Protein AF-A0A1Q8B2F0-F1 (afdb_monomer)

Sequence (139 aa):
MTDKCQYVRSDLSHCRANRMRESHFCFFHDPAMAAKRTLSRKAGGKHRRIPTPADSAPLRLSTVSEVIVQLENTINRVRDGHINAKDANAIGCLSGILLKALEQGRVEERLTALEQILHRQTQAESDLEFLDGGLNDES

pLDDT: mean 86.66, std 13.8, range [46.25, 97.81]

Solvent-accessible surface area (backbone atoms only — not comparable to full-atom values): 8291 Å² total; per-residue (Å²): 131,83,65,43,16,73,50,67,46,97,86,70,45,68,43,87,48,53,31,38,99,92,48,63,24,20,74,90,69,28,71,90,33,48,67,60,50,52,50,53,51,52,52,54,47,57,74,65,49,74,76,75,76,66,100,61,78,82,86,82,73,92,46,71,68,53,47,51,54,52,47,52,54,49,51,52,33,42,77,74,65,76,44,56,72,66,61,50,46,53,50,52,54,51,52,55,54,49,50,51,51,56,54,49,51,57,49,53,54,52,49,52,54,50,51,53,52,50,52,51,50,54,49,54,52,53,55,50,54,56,59,64,61,67,75,77,78,83,130

Foldseek 3Di:
DQQAAQDQDPVRDGHRDGPDPPDSHRCVPDPVNPVVVVVVVVVVVVVPDPPPPDVDPDDDDQDPVSLVVVLVVLVVCVVVVVDDPVVSVVSVVVSVVVVVVNVVVVVVVVVVVVVVVVVVVVVVVVVVVVVVVVVPPDD

Mean predicted aligned error: 12.82 Å

Nearest PDB structures (foldseek):
  8r3l-assembly1_B  TM=4.286E-01  e=3.797E-01  Influenza A virus (A/Zhejiang/DTID-ZJU01/2013(H7N9))
  8rmq-assembly1_B  TM=4.440E-01  e=5.029E-01  Influenza A virus (A/Zhejiang/DTID-ZJU01/2013(H7N9))
  8r1j-assembly1_B  TM=3.847E-01  e=1.253E+00  Influenza A virus

Radius of gyration: 35.18 Å; Cα contacts (8 Å, |Δi|>4): 74; chains: 1; bounding box: 65×46×112 Å

Structure (mmCIF, N/CA/C/O backbone):
data_AF-A0A1Q8B2F0-F1
#
_entry.id   AF-A0A1Q8B2F0-F1
#
loop_
_atom_site.group_PDB
_atom_site.id
_atom_site.type_symbol
_atom_site.label_atom_id
_atom_site.label_alt_id
_atom_site.label_comp_id
_atom_site.label_asym_id
_atom_site.label_entity_id
_atom_site.label_seq_id
_atom_site.pdbx_PDB_ins_code
_atom_site.Cartn_x
_atom_site.Cartn_y
_atom_site.Cartn_z
_atom_site.occupancy
_atom_site.B_iso_or_equiv
_atom_site.auth_seq_id
_atom_site.auth_comp_id
_atom_site.auth_asym_id
_atom_site.auth_atom_id
_atom_site.pdbx_PDB_model_num
ATOM 1 N N . MET A 1 1 ? 17.125 -21.884 -46.217 1.00 53.66 1 MET A N 1
ATOM 2 C CA . MET A 1 1 ? 18.260 -22.088 -45.287 1.00 53.66 1 MET A CA 1
ATOM 3 C C . MET A 1 1 ? 17.763 -21.892 -43.869 1.00 53.66 1 MET A C 1
ATOM 5 O O . MET A 1 1 ? 17.035 -20.943 -43.612 1.00 53.66 1 MET A O 1
ATOM 9 N N . THR A 1 2 ? 18.082 -22.826 -42.984 1.00 64.56 2 THR A N 1
ATOM 10 C CA . THR A 1 2 ? 17.583 -22.875 -41.607 1.00 64.56 2 THR A CA 1
ATOM 11 C C . THR A 1 2 ? 18.192 -21.726 -40.805 1.00 64.56 2 THR A C 1
ATOM 13 O O . THR A 1 2 ? 19.365 -21.776 -40.452 1.00 64.56 2 THR A O 1
ATOM 16 N N . ASP A 1 3 ? 17.414 -20.674 -40.538 1.00 88.81 3 ASP A N 1
ATOM 17 C CA . ASP A 1 3 ? 17.876 -19.445 -39.868 1.00 88.81 3 ASP A CA 1
ATOM 18 C C . ASP A 1 3 ? 18.002 -19.628 -38.340 1.00 88.81 3 ASP A C 1
ATOM 20 O O . ASP A 1 3 ? 17.552 -18.813 -37.534 1.00 88.81 3 ASP A O 1
ATOM 24 N N . LYS A 1 4 ? 18.553 -20.775 -37.927 1.00 94.06 4 LYS A N 1
ATOM 25 C CA . LYS A 1 4 ? 18.641 -21.230 -36.538 1.00 94.06 4 LYS A CA 1
ATOM 26 C C . LYS A 1 4 ? 20.054 -21.090 -35.996 1.00 94.06 4 LYS A C 1
ATOM 28 O O . LYS A 1 4 ? 21.037 -21.132 -36.728 1.00 94.06 4 LYS A O 1
ATOM 33 N N . CYS A 1 5 ? 20.125 -20.919 -34.684 1.00 96.00 5 CYS A N 1
ATOM 34 C CA . CYS A 1 5 ? 21.365 -20.876 -33.929 1.00 96.00 5 CYS A CA 1
ATOM 35 C C . CYS A 1 5 ? 22.111 -22.214 -34.033 1.00 96.00 5 CYS A C 1
ATOM 37 O O . CYS A 1 5 ? 21.541 -23.262 -33.741 1.00 96.00 5 CYS A O 1
ATOM 39 N N . GLN A 1 6 ? 23.395 -22.167 -34.385 1.00 94.69 6 GLN A N 1
ATOM 40 C CA . GLN A 1 6 ? 24.234 -23.360 -34.566 1.00 94.69 6 GLN A CA 1
ATOM 41 C C . GLN A 1 6 ? 24.806 -23.931 -33.254 1.00 94.69 6 GLN A C 1
ATOM 43 O O . GLN A 1 6 ? 25.582 -24.878 -33.273 1.00 94.69 6 GLN A O 1
ATOM 48 N N . TYR A 1 7 ? 24.445 -23.367 -32.097 1.00 95.00 7 TYR A N 1
ATOM 49 C CA . TYR A 1 7 ? 24.952 -23.832 -30.806 1.00 95.00 7 TYR A CA 1
ATOM 50 C C . TYR A 1 7 ? 24.372 -25.198 -30.413 1.00 95.00 7 TYR A C 1
ATOM 52 O O . TYR A 1 7 ? 23.146 -25.368 -30.379 1.00 95.00 7 TYR A O 1
ATOM 60 N N . VAL A 1 8 ? 25.262 -26.119 -30.035 1.00 95.06 8 VAL A N 1
ATOM 61 C CA . VAL A 1 8 ? 24.937 -27.436 -29.477 1.00 95.06 8 VAL A CA 1
ATOM 62 C C . VAL A 1 8 ? 24.989 -27.358 -27.953 1.00 95.06 8 VAL A C 1
ATOM 64 O O . VAL A 1 8 ? 25.971 -26.903 -27.369 1.00 95.06 8 VAL A O 1
ATOM 67 N N . ARG A 1 9 ? 23.894 -27.759 -27.310 1.00 92.12 9 ARG A N 1
ATOM 68 C CA . ARG A 1 9 ? 23.741 -27.778 -25.853 1.00 92.12 9 ARG A CA 1
ATOM 69 C C . ARG A 1 9 ? 24.475 -28.969 -25.233 1.00 92.12 9 ARG A C 1
ATOM 71 O O . ARG A 1 9 ? 24.884 -29.897 -25.922 1.00 92.12 9 ARG A O 1
ATOM 78 N N . SER A 1 10 ? 24.587 -28.965 -23.907 1.00 92.62 10 SER A N 1
ATOM 79 C CA . SER A 1 10 ? 25.198 -30.056 -23.134 1.00 92.62 10 SER A CA 1
ATOM 80 C C . SER A 1 10 ? 24.480 -31.401 -23.285 1.00 92.62 10 SER A C 1
ATOM 82 O O . SER A 1 10 ? 25.100 -32.441 -23.113 1.00 92.62 10 SER A O 1
ATOM 84 N N . ASP A 1 11 ? 23.188 -31.387 -23.619 1.00 94.19 11 ASP A N 1
ATOM 85 C CA . ASP A 1 11 ? 22.371 -32.570 -23.915 1.00 94.19 11 ASP A CA 1
ATOM 86 C C . ASP A 1 11 ? 22.457 -33.004 -25.395 1.00 94.19 11 ASP A C 1
ATOM 88 O O . ASP A 1 11 ? 21.623 -33.775 -25.864 1.00 94.19 11 ASP A O 1
ATOM 92 N N . LEU A 1 12 ? 23.433 -32.474 -26.144 1.00 92.25 12 LEU A N 1
ATOM 93 C CA . LEU A 1 12 ? 23.648 -32.681 -27.583 1.00 92.25 12 LEU A CA 1
ATOM 94 C C . LEU A 1 12 ? 22.522 -32.149 -28.488 1.00 92.25 12 LEU A C 1
ATOM 96 O O . LEU A 1 12 ? 22.579 -32.297 -29.711 1.00 92.25 12 LEU A O 1
ATOM 100 N N . SER A 1 13 ? 21.514 -31.473 -27.931 1.00 93.31 13 SER A N 1
ATOM 101 C CA . SER A 1 13 ? 20.446 -30.869 -28.722 1.00 93.31 13 SER A CA 1
ATOM 102 C C . SER A 1 13 ? 20.868 -29.525 -29.327 1.00 93.31 13 SER A C 1
ATOM 104 O O . SER A 1 13 ? 21.625 -28.746 -28.743 1.00 93.31 13 SER A O 1
ATOM 106 N N . HIS A 1 14 ? 20.342 -29.211 -30.513 1.00 93.62 14 HIS A N 1
ATOM 107 C CA . HIS A 1 14 ? 20.572 -27.914 -31.151 1.00 93.62 14 HIS A CA 1
ATOM 108 C C . HIS A 1 14 ? 19.663 -26.830 -30.563 1.00 93.62 14 HIS A C 1
ATOM 110 O O . HIS A 1 14 ? 18.479 -27.045 -30.277 1.00 93.62 14 HIS A O 1
ATOM 116 N N . CYS A 1 15 ? 20.200 -25.618 -30.432 1.00 94.25 15 CYS A N 1
ATOM 117 C CA . CYS A 1 15 ? 19.411 -24.461 -30.038 1.00 94.25 15 CYS A CA 1
ATOM 118 C C . CYS A 1 15 ? 18.311 -24.156 -31.074 1.00 94.25 15 CYS A C 1
ATOM 120 O O . CYS A 1 15 ? 18.579 -23.883 -32.238 1.00 94.25 15 CYS A O 1
ATOM 122 N N . ARG A 1 16 ? 17.047 -24.125 -30.632 1.00 93.94 16 ARG A N 1
ATOM 123 C CA . ARG A 1 16 ? 15.883 -23.878 -31.510 1.00 93.94 16 ARG A CA 1
ATOM 124 C C . ARG A 1 16 ? 15.624 -22.396 -31.829 1.00 93.94 16 ARG A C 1
ATOM 126 O O . ARG A 1 16 ? 14.719 -22.083 -32.610 1.00 93.94 16 ARG A O 1
ATOM 133 N N . ALA A 1 17 ? 16.381 -21.485 -31.214 1.00 94.44 17 ALA A N 1
ATOM 134 C CA . ALA A 1 17 ? 16.247 -20.045 -31.422 1.00 94.44 17 ALA A CA 1
ATOM 135 C C . ALA A 1 17 ? 16.759 -19.630 -32.808 1.00 94.44 17 ALA A C 1
ATOM 137 O O . ALA A 1 17 ? 17.639 -20.282 -33.371 1.00 94.44 17 ALA A O 1
ATOM 138 N N . ASN A 1 18 ? 16.234 -18.525 -33.338 1.00 95.94 18 ASN A N 1
ATOM 139 C CA . ASN A 1 18 ? 16.747 -17.961 -34.584 1.00 95.94 18 ASN A CA 1
ATOM 140 C C . ASN A 1 18 ? 18.131 -17.341 -34.361 1.00 95.94 18 ASN A C 1
ATOM 142 O O . ASN A 1 18 ? 18.416 -16.808 -33.280 1.00 95.94 18 ASN A O 1
ATOM 146 N N . ARG A 1 19 ? 18.992 -17.428 -35.375 1.00 94.88 19 ARG A N 1
ATOM 147 C CA . ARG A 1 19 ? 20.282 -16.730 -35.367 1.00 94.88 19 ARG A CA 1
ATOM 148 C C . ARG A 1 19 ? 20.077 -15.226 -35.567 1.00 94.88 19 ARG A C 1
ATOM 150 O O . ARG A 1 19 ? 19.028 -14.786 -36.033 1.00 94.88 19 ARG A O 1
ATOM 157 N N . MET A 1 20 ? 21.064 -14.425 -35.182 1.00 92.88 20 MET A N 1
ATOM 158 C CA . MET A 1 20 ? 21.064 -12.992 -35.488 1.00 92.88 20 MET A CA 1
ATOM 159 C C . MET A 1 20 ? 21.463 -12.765 -36.953 1.00 92.88 20 MET A C 1
ATOM 161 O O . MET A 1 20 ? 22.170 -13.587 -37.528 1.00 92.88 20 MET A O 1
ATOM 165 N N . ARG A 1 21 ? 21.038 -11.643 -37.554 1.00 89.62 21 ARG A N 1
ATOM 166 C CA . ARG A 1 21 ? 21.248 -11.347 -38.990 1.00 89.62 21 ARG A CA 1
ATOM 167 C C . ARG A 1 21 ? 22.711 -11.477 -39.441 1.00 89.62 21 ARG A C 1
ATOM 169 O O . ARG A 1 21 ? 22.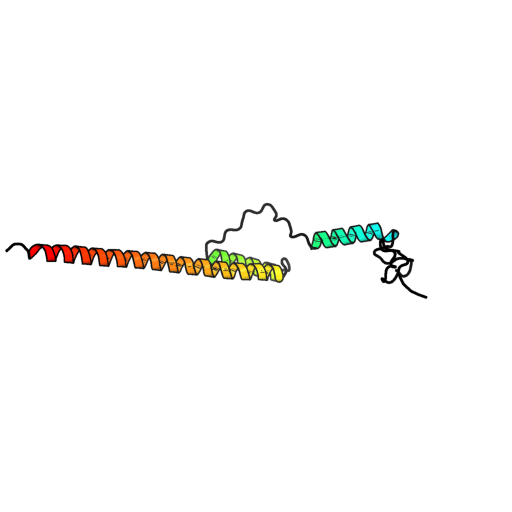960 -11.933 -40.549 1.00 89.62 21 ARG A O 1
ATOM 176 N N . GLU A 1 22 ? 23.652 -11.138 -38.564 1.00 88.75 22 GLU A N 1
ATOM 177 C CA . GLU A 1 22 ? 25.098 -11.112 -38.837 1.00 88.75 22 GLU A CA 1
ATOM 178 C C . GLU A 1 22 ? 25.872 -12.162 -38.019 1.00 88.75 22 GLU A C 1
ATOM 180 O O . GLU A 1 22 ? 27.071 -12.036 -37.801 1.00 88.75 22 GLU A O 1
ATOM 185 N N . SER A 1 23 ? 25.190 -13.202 -37.527 1.00 92.44 23 SER A N 1
ATOM 186 C CA . SER A 1 23 ? 25.798 -14.241 -36.692 1.00 92.44 23 SER A CA 1
ATOM 187 C C . SER A 1 23 ? 25.288 -15.631 -37.053 1.00 92.44 23 SER A C 1
ATOM 189 O O . SER A 1 23 ? 24.207 -15.814 -37.616 1.00 92.44 23 SER A O 1
ATOM 191 N N . HIS A 1 24 ? 26.061 -16.649 -36.690 1.00 94.19 24 HIS A N 1
ATOM 192 C CA . HIS A 1 24 ? 25.619 -18.045 -36.708 1.00 94.19 24 HIS A CA 1
ATOM 193 C C . HIS A 1 24 ? 24.859 -18.432 -35.432 1.00 94.19 24 HIS A C 1
ATOM 195 O O . HIS A 1 24 ? 24.255 -19.504 -35.357 1.00 94.19 24 HIS A O 1
ATOM 201 N N . PHE A 1 25 ? 24.847 -17.550 -34.430 1.00 95.38 25 PHE A N 1
ATOM 202 C CA . PHE A 1 25 ? 24.265 -17.800 -33.121 1.00 95.38 25 PHE A CA 1
ATOM 203 C C . PHE A 1 25 ? 23.101 -16.852 -32.820 1.00 95.38 25 PHE A C 1
ATOM 205 O O . PHE A 1 25 ? 22.943 -15.786 -33.415 1.00 95.38 25 PHE A O 1
ATOM 212 N N . CYS A 1 26 ? 22.244 -17.256 -31.882 1.00 95.62 26 CYS A N 1
ATOM 213 C CA . CYS A 1 26 ? 21.261 -16.358 -31.284 1.00 95.62 26 CYS A CA 1
ATOM 214 C C . CYS A 1 26 ? 21.941 -15.441 -30.261 1.00 95.62 26 CYS A C 1
ATOM 216 O O . CYS A 1 26 ? 23.028 -15.745 -29.770 1.00 95.62 26 CYS A O 1
ATOM 218 N N . PHE A 1 27 ? 21.243 -14.387 -29.837 1.00 95.06 27 PHE A N 1
ATOM 219 C CA . PHE A 1 27 ? 21.733 -13.441 -28.827 1.00 95.06 27 PHE A CA 1
ATOM 220 C C . PHE A 1 27 ? 22.337 -14.110 -27.577 1.00 95.06 27 PHE A C 1
ATOM 222 O O . PHE A 1 27 ? 23.317 -13.616 -27.024 1.00 95.06 27 PHE A O 1
ATOM 229 N N . PHE A 1 28 ? 21.777 -15.247 -27.143 1.00 94.25 28 PHE A N 1
ATOM 230 C CA . PHE A 1 28 ? 22.220 -15.989 -25.958 1.00 94.25 28 PHE A CA 1
ATOM 231 C C . PHE A 1 28 ? 23.515 -16.779 -26.128 1.00 94.25 28 PHE A C 1
ATOM 233 O O . PHE A 1 28 ? 24.250 -16.911 -25.150 1.00 94.25 28 PHE A O 1
ATOM 240 N N . HIS A 1 29 ? 23.788 -17.283 -27.328 1.00 95.31 29 HIS A N 1
ATOM 241 C CA . HIS A 1 29 ? 24.944 -18.139 -27.599 1.00 95.31 29 HIS A CA 1
ATOM 242 C C . HIS A 1 29 ? 26.033 -17.441 -28.409 1.00 95.31 29 HIS A C 1
ATOM 244 O O . HIS A 1 29 ? 27.128 -17.977 -28.512 1.00 95.31 29 HIS A O 1
ATOM 250 N N . ASP A 1 30 ? 25.768 -16.245 -28.933 1.00 95.19 30 ASP A N 1
ATOM 251 C CA . ASP A 1 30 ? 26.784 -15.449 -29.606 1.00 95.19 30 ASP A CA 1
ATOM 252 C C . ASP A 1 30 ? 27.860 -14.971 -28.602 1.00 95.19 30 ASP A C 1
ATOM 254 O O . ASP A 1 30 ? 27.525 -14.289 -27.610 1.00 95.19 30 ASP A O 1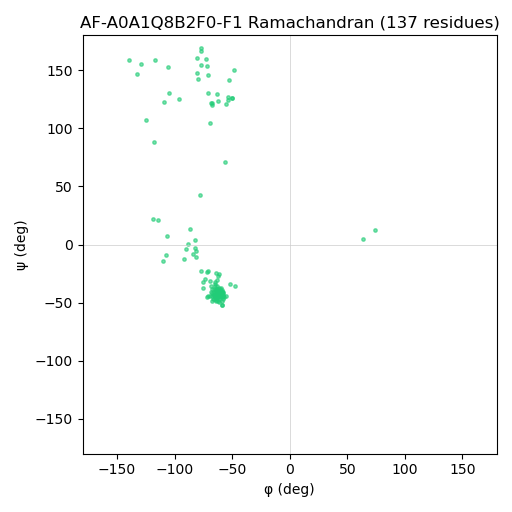
ATOM 258 N N . PRO A 1 31 ? 29.146 -15.317 -28.822 1.00 92.75 31 PRO A N 1
ATOM 259 C CA . PRO A 1 31 ? 30.255 -14.823 -28.012 1.00 92.75 31 PRO A CA 1
ATOM 260 C C . PRO A 1 31 ? 30.396 -13.296 -28.060 1.00 92.75 31 PRO A C 1
ATOM 262 O O . PRO A 1 31 ? 30.618 -12.679 -27.017 1.00 92.75 31 PRO A O 1
ATOM 265 N N . ALA A 1 32 ? 30.175 -12.665 -29.219 1.00 94.38 32 ALA A N 1
ATOM 266 C CA . ALA A 1 32 ? 30.268 -11.212 -29.383 1.00 94.38 32 ALA A CA 1
ATOM 267 C C . ALA A 1 32 ? 29.207 -10.467 -28.550 1.00 94.38 32 ALA A C 1
ATOM 269 O O . ALA A 1 32 ? 29.402 -9.324 -28.138 1.00 94.38 32 ALA A O 1
ATOM 270 N N . MET A 1 33 ? 28.096 -11.135 -28.220 1.00 94.31 33 MET A N 1
ATOM 271 C CA . MET A 1 33 ? 27.036 -10.581 -27.373 1.00 94.31 33 MET A CA 1
ATOM 272 C C . MET A 1 33 ? 27.255 -10.820 -25.873 1.00 94.31 33 MET A C 1
ATOM 274 O O . MET A 1 33 ? 26.425 -10.392 -25.070 1.00 94.31 33 MET A O 1
ATOM 278 N N . ALA A 1 34 ? 28.338 -11.481 -25.447 1.00 92.94 34 ALA A N 1
ATOM 279 C CA . ALA A 1 34 ? 28.571 -11.808 -24.036 1.00 92.94 34 ALA A CA 1
ATOM 280 C C . ALA A 1 34 ? 28.593 -10.568 -23.121 1.00 92.94 34 ALA A C 1
ATOM 282 O O . ALA A 1 34 ? 27.946 -10.558 -22.066 1.00 92.94 34 ALA A O 1
ATOM 283 N N . ALA A 1 35 ? 29.265 -9.494 -23.547 1.00 94.12 35 ALA A N 1
ATOM 284 C CA . ALA A 1 35 ? 29.306 -8.236 -22.803 1.00 94.12 35 ALA A CA 1
ATOM 285 C C . ALA A 1 35 ? 27.907 -7.603 -22.700 1.00 94.12 35 ALA A C 1
ATOM 287 O O . ALA A 1 35 ? 27.433 -7.294 -21.603 1.00 94.12 35 ALA A O 1
ATOM 288 N N . LYS A 1 36 ? 27.189 -7.506 -23.828 1.00 93.94 36 LYS A N 1
ATOM 289 C CA . LYS A 1 36 ? 25.828 -6.952 -23.888 1.00 93.94 36 LYS A CA 1
ATOM 290 C C . LYS A 1 36 ? 24.847 -7.748 -23.029 1.00 93.94 36 LYS A C 1
ATOM 292 O O . LYS A 1 36 ? 24.094 -7.159 -22.262 1.00 93.94 36 LYS A O 1
ATOM 297 N N . ARG A 1 37 ? 24.904 -9.083 -23.068 1.00 94.25 37 ARG A N 1
ATOM 298 C CA . ARG A 1 37 ? 24.114 -9.963 -22.192 1.00 94.25 37 ARG A CA 1
ATOM 299 C C . ARG A 1 37 ? 24.382 -9.713 -20.721 1.00 94.25 37 ARG A C 1
ATOM 301 O O . ARG A 1 37 ? 23.441 -9.665 -19.932 1.00 94.25 37 ARG A O 1
ATOM 308 N N . THR A 1 38 ? 25.649 -9.560 -20.350 1.00 92.19 38 THR A N 1
ATOM 309 C CA . THR A 1 38 ? 26.037 -9.273 -18.967 1.00 92.19 38 THR A CA 1
ATOM 310 C C . THR A 1 38 ? 25.438 -7.948 -18.503 1.00 92.19 38 THR A C 1
ATOM 312 O O . THR A 1 38 ? 24.858 -7.886 -17.419 1.00 92.19 38 THR A O 1
ATOM 315 N N . LEU A 1 39 ? 25.488 -6.911 -19.343 1.00 92.12 39 LEU A N 1
ATOM 316 C CA . LEU A 1 39 ? 24.856 -5.622 -19.059 1.00 92.12 39 LEU A CA 1
ATOM 317 C C . LEU A 1 39 ? 23.329 -5.735 -18.961 1.00 92.12 39 LEU A C 1
ATOM 319 O O . LEU A 1 39 ? 22.756 -5.256 -17.986 1.00 92.12 39 LEU A O 1
ATOM 323 N N . SER A 1 40 ? 22.670 -6.427 -19.895 1.00 89.56 40 SER A N 1
ATOM 324 C CA . SER A 1 40 ? 21.217 -6.642 -19.863 1.00 89.56 40 SER A CA 1
ATOM 325 C C . SER A 1 40 ? 20.766 -7.411 -18.617 1.00 89.56 40 SER A C 1
ATOM 327 O O . SER A 1 40 ? 19.775 -7.037 -17.997 1.00 89.56 40 SER A O 1
ATOM 329 N N . ARG A 1 41 ? 21.508 -8.446 -18.194 1.00 89.12 41 ARG A N 1
ATOM 330 C CA . ARG A 1 41 ? 21.237 -9.178 -16.943 1.00 89.12 41 ARG A CA 1
ATOM 331 C C . ARG A 1 41 ? 21.407 -8.282 -15.721 1.00 89.12 41 ARG A C 1
ATOM 333 O O . ARG A 1 41 ? 20.545 -8.293 -14.849 1.00 89.12 41 ARG A O 1
ATOM 340 N N . LYS A 1 42 ? 22.478 -7.480 -15.666 1.00 87.69 42 LYS A N 1
ATOM 341 C CA . LYS A 1 42 ? 22.692 -6.501 -14.587 1.00 87.69 42 LYS A CA 1
ATOM 342 C C . LYS A 1 42 ? 21.564 -5.467 -14.541 1.00 87.69 42 LYS A C 1
ATOM 344 O O . LYS A 1 42 ? 21.080 -5.168 -13.457 1.00 87.69 42 LYS A O 1
ATOM 349 N N . ALA A 1 43 ? 21.120 -4.957 -15.688 1.00 84.94 43 ALA A N 1
ATOM 350 C CA . ALA A 1 43 ? 20.009 -4.012 -15.778 1.00 84.94 43 ALA A CA 1
ATOM 351 C C . ALA A 1 43 ? 18.686 -4.637 -15.306 1.00 84.94 43 ALA A C 1
ATOM 353 O O . ALA A 1 43 ? 18.014 -4.070 -14.448 1.00 84.94 43 ALA A O 1
ATOM 354 N N . GLY A 1 44 ? 18.361 -5.846 -15.777 1.00 80.94 44 GLY A N 1
ATOM 355 C CA . GLY A 1 44 ? 17.187 -6.589 -15.312 1.00 80.94 44 GLY A CA 1
ATOM 356 C C . GLY A 1 44 ? 17.245 -6.911 -13.815 1.00 80.94 44 GLY A C 1
ATOM 357 O O . GLY A 1 44 ? 16.239 -6.808 -13.121 1.00 80.94 44 GLY A O 1
ATOM 358 N N . GLY A 1 45 ? 18.434 -7.231 -13.296 1.00 81.56 45 GLY A N 1
ATOM 359 C CA . GLY A 1 45 ? 18.681 -7.414 -11.867 1.00 81.56 45 GLY A CA 1
ATOM 360 C C . GLY A 1 45 ? 18.457 -6.133 -11.065 1.00 81.56 45 GLY A C 1
ATOM 361 O O . GLY A 1 45 ? 17.756 -6.172 -10.063 1.00 81.56 45 GLY A O 1
ATOM 362 N N . LYS A 1 46 ? 18.973 -4.985 -11.526 1.00 74.81 46 LYS A N 1
ATOM 363 C CA . LYS A 1 46 ? 18.727 -3.672 -10.901 1.00 74.81 46 LYS A CA 1
ATOM 364 C C . LYS A 1 46 ? 17.238 -3.331 -10.855 1.00 74.81 46 LYS A C 1
ATOM 366 O O . LYS A 1 46 ? 16.770 -2.879 -9.823 1.00 74.81 46 LYS A O 1
ATOM 371 N N . HIS A 1 47 ? 16.501 -3.607 -11.929 1.00 69.62 47 HIS A N 1
ATOM 372 C CA . HIS A 1 47 ? 15.058 -3.357 -11.996 1.00 69.62 47 HIS A CA 1
ATOM 373 C C . HIS A 1 47 ? 14.234 -4.321 -11.119 1.00 69.62 47 HIS A C 1
ATOM 375 O O . HIS A 1 47 ? 13.102 -4.021 -10.751 1.00 69.62 47 HIS A O 1
ATOM 381 N N . ARG A 1 48 ? 14.779 -5.502 -10.799 1.00 65.31 48 ARG A N 1
ATOM 382 C CA . ARG A 1 48 ? 14.167 -6.483 -9.887 1.00 65.31 48 ARG A CA 1
ATOM 383 C C . ARG A 1 48 ? 14.604 -6.330 -8.434 1.00 65.31 48 ARG A C 1
ATOM 385 O O . ARG A 1 48 ? 14.011 -6.977 -7.574 1.00 65.31 48 ARG A O 1
ATOM 392 N N . ARG A 1 49 ? 15.641 -5.538 -8.142 1.00 65.44 49 ARG A N 1
ATOM 393 C CA . ARG A 1 49 ? 16.004 -5.254 -6.754 1.00 65.44 49 ARG A CA 1
ATOM 394 C C . ARG A 1 49 ? 14.888 -4.414 -6.158 1.00 65.44 49 ARG A C 1
ATOM 396 O O . ARG A 1 49 ? 14.635 -3.306 -6.620 1.00 65.44 49 ARG A O 1
ATOM 403 N N . ILE A 1 50 ? 14.268 -4.945 -5.110 1.00 63.97 50 ILE A N 1
ATOM 404 C CA . ILE A 1 50 ? 13.612 -4.110 -4.112 1.00 63.97 50 ILE A CA 1
ATOM 405 C C . ILE A 1 50 ? 14.710 -3.149 -3.639 1.00 63.97 50 ILE A C 1
ATOM 407 O O . ILE A 1 50 ? 15.779 -3.640 -3.248 1.00 63.97 50 ILE A O 1
ATOM 411 N N . PRO A 1 51 ? 14.535 -1.822 -3.772 1.00 63.34 51 PRO A N 1
ATOM 412 C CA . PRO A 1 51 ? 15.494 -0.878 -3.229 1.00 63.34 51 PRO A CA 1
ATOM 413 C C . PRO A 1 51 ? 15.745 -1.272 -1.780 1.00 63.34 51 PRO A C 1
ATOM 415 O O . PRO A 1 51 ? 14.791 -1.452 -1.022 1.00 63.34 51 PRO A O 1
ATOM 418 N N . THR A 1 52 ? 17.010 -1.472 -1.404 1.00 58.91 52 THR A N 1
ATOM 419 C CA . THR A 1 52 ? 17.344 -1.535 0.016 1.00 58.91 52 THR A CA 1
ATOM 420 C C . THR A 1 52 ? 16.768 -0.254 0.603 1.00 58.91 52 THR A C 1
ATOM 422 O O . THR A 1 52 ? 17.069 0.809 0.043 1.00 58.91 52 THR A O 1
ATOM 425 N N . PRO A 1 53 ? 15.902 -0.320 1.629 1.00 59.59 53 PRO A N 1
ATOM 426 C CA . PRO A 1 53 ? 15.473 0.894 2.289 1.00 59.59 53 PRO A CA 1
ATOM 427 C C . PRO A 1 53 ? 16.751 1.659 2.620 1.00 59.59 53 PRO A C 1
ATOM 429 O O . PRO A 1 53 ? 17.675 1.079 3.194 1.00 59.59 53 PRO A O 1
ATOM 432 N N . ALA A 1 54 ? 16.849 2.921 2.189 1.00 59.50 54 ALA A N 1
ATOM 433 C CA . ALA A 1 54 ? 17.813 3.824 2.806 1.00 59.50 54 ALA A CA 1
ATOM 434 C C . ALA A 1 54 ? 17.634 3.694 4.324 1.00 59.50 54 ALA A C 1
ATOM 436 O O . ALA A 1 54 ? 16.512 3.381 4.728 1.00 59.50 54 ALA A O 1
ATOM 437 N N . ASP A 1 55 ? 18.682 3.894 5.127 1.00 56.41 55 ASP A N 1
ATOM 438 C CA . ASP A 1 55 ? 18.656 3.852 6.601 1.00 56.41 55 ASP A CA 1
ATOM 439 C C . ASP A 1 55 ? 17.624 4.842 7.172 1.00 56.41 55 ASP A C 1
ATOM 441 O O . ASP A 1 55 ? 17.927 5.9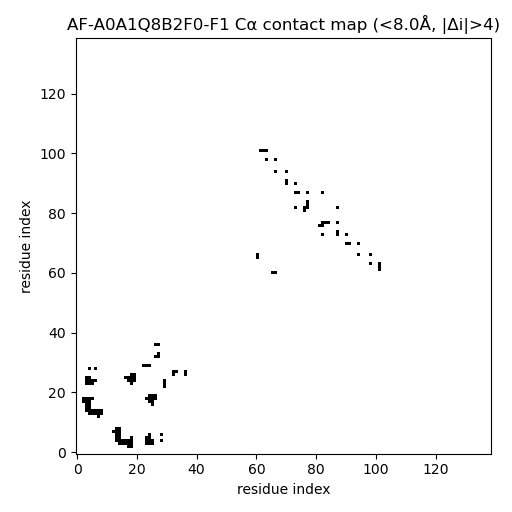07 7.699 1.00 56.41 55 ASP A O 1
ATOM 445 N N . SER A 1 56 ? 16.358 4.514 6.988 1.00 61.22 56 SER A N 1
ATOM 446 C CA . SER A 1 56 ? 15.199 5.328 7.257 1.00 61.22 56 SER A CA 1
ATOM 447 C C . SER A 1 56 ? 14.561 4.686 8.459 1.00 61.22 56 SER A C 1
ATOM 449 O O . SER A 1 56 ? 14.278 3.485 8.479 1.00 61.22 56 SER A O 1
ATOM 451 N N . ALA A 1 57 ? 14.416 5.497 9.501 1.00 69.56 57 ALA A N 1
ATOM 452 C CA . ALA A 1 57 ? 13.753 5.064 10.708 1.00 69.56 57 ALA A CA 1
ATOM 453 C C . ALA A 1 57 ? 12.373 4.486 10.341 1.00 69.56 57 ALA A C 1
ATOM 455 O O . ALA A 1 57 ? 11.705 5.025 9.449 1.00 69.56 57 ALA A O 1
ATOM 456 N N . PRO A 1 58 ? 11.937 3.400 11.002 1.00 76.69 58 PRO A N 1
ATOM 457 C CA . PRO A 1 58 ? 10.619 2.838 10.766 1.00 76.69 58 PRO A CA 1
ATOM 458 C C . PRO A 1 58 ? 9.546 3.915 10.922 1.00 76.69 58 PRO A C 1
ATOM 460 O O . PRO A 1 58 ? 9.484 4.593 11.950 1.00 76.69 58 PRO A O 1
ATOM 463 N N . LEU A 1 59 ? 8.693 4.058 9.910 1.00 82.44 59 LEU A N 1
ATOM 464 C CA . LEU A 1 59 ? 7.531 4.930 9.998 1.00 82.44 59 LEU A CA 1
ATOM 465 C C . LEU A 1 59 ? 6.543 4.327 11.002 1.00 82.44 59 LEU A C 1
ATOM 467 O O . LEU A 1 59 ? 6.089 3.197 10.819 1.00 82.44 59 LEU A O 1
ATOM 471 N N . ARG A 1 60 ? 6.206 5.079 12.052 1.00 86.94 60 ARG A N 1
ATOM 472 C CA . ARG A 1 60 ? 5.123 4.728 12.976 1.00 86.94 60 ARG A CA 1
ATOM 473 C C . ARG A 1 60 ? 3.915 5.608 12.690 1.00 86.94 60 ARG A C 1
ATOM 475 O O . ARG A 1 60 ? 4.056 6.821 12.596 1.00 86.94 60 ARG A O 1
ATOM 482 N N . LEU A 1 61 ? 2.757 4.974 12.551 1.00 93.00 61 LEU A N 1
ATOM 483 C CA . LEU A 1 61 ? 1.461 5.618 12.372 1.00 93.00 61 LEU A CA 1
ATOM 484 C C . LEU A 1 61 ? 0.554 5.085 13.482 1.00 93.00 61 LEU A C 1
ATOM 486 O O . LEU A 1 61 ? 0.175 3.914 13.458 1.00 93.00 61 LEU A O 1
ATOM 490 N N . SER A 1 62 ? 0.272 5.920 14.473 1.00 92.00 62 SER A N 1
ATOM 491 C CA . SER A 1 62 ? -0.474 5.558 15.684 1.00 92.00 62 SER A CA 1
ATOM 492 C C . SER A 1 62 ? -1.855 6.209 15.726 1.00 92.00 62 SER A C 1
ATOM 494 O O . SER A 1 62 ? -2.696 5.832 16.536 1.00 92.00 62 SER A O 1
ATOM 496 N N . THR A 1 63 ? -2.102 7.200 14.870 1.00 93.06 63 THR A N 1
ATOM 497 C CA . THR A 1 63 ? -3.358 7.948 14.824 1.00 93.06 63 THR A CA 1
ATOM 498 C C . THR A 1 63 ? -3.929 8.002 13.413 1.00 93.06 63 THR A C 1
ATOM 500 O O . THR A 1 63 ? -3.208 7.944 12.418 1.00 93.06 63 THR A O 1
ATOM 503 N N . VAL A 1 64 ? -5.248 8.180 13.321 1.00 93.94 64 VAL A N 1
ATOM 504 C CA . VAL A 1 64 ? -5.948 8.361 12.039 1.00 93.94 64 VAL A CA 1
ATOM 505 C C . VAL A 1 64 ? -5.395 9.567 11.273 1.00 93.94 64 VAL A C 1
ATOM 507 O O . VAL A 1 64 ? -5.182 9.481 10.066 1.00 93.94 64 VAL A O 1
ATOM 510 N N . SER A 1 65 ? -5.097 10.669 11.966 1.00 94.44 65 SER A N 1
ATOM 511 C CA . SER A 1 65 ? -4.550 11.885 11.353 1.00 94.44 65 SER A CA 1
ATOM 512 C C . SER A 1 65 ? -3.194 11.644 10.687 1.00 94.44 65 SER A C 1
ATOM 514 O O . SER A 1 65 ? -2.961 12.119 9.579 1.00 94.44 65 SER A O 1
ATOM 516 N N . GLU A 1 66 ? -2.312 10.866 11.318 1.00 95.06 66 GLU A N 1
ATOM 517 C CA . GLU A 1 66 ? -1.021 10.497 10.722 1.00 95.06 66 GLU A CA 1
ATOM 518 C C . GLU A 1 66 ? -1.205 9.648 9.458 1.00 95.06 66 GLU A C 1
ATOM 520 O O . GLU A 1 66 ? -0.491 9.844 8.474 1.00 95.06 66 GLU A O 1
ATOM 525 N N . VAL A 1 67 ? -2.190 8.742 9.447 1.00 95.81 67 VAL A N 1
ATOM 526 C CA . VAL A 1 67 ? -2.516 7.942 8.256 1.00 95.81 67 VAL A CA 1
ATOM 527 C C . VAL A 1 67 ? -3.043 8.824 7.122 1.00 95.81 67 VAL A C 1
ATOM 529 O O . VAL A 1 67 ? -2.645 8.631 5.974 1.00 95.81 67 VAL A O 1
ATOM 532 N N . ILE A 1 68 ? -3.884 9.818 7.423 1.00 95.75 68 ILE A N 1
ATOM 533 C CA . ILE A 1 68 ? -4.380 10.785 6.428 1.00 95.75 68 ILE A CA 1
ATOM 534 C C . ILE A 1 68 ? -3.209 11.533 5.785 1.00 95.75 68 ILE A C 1
ATOM 536 O O . ILE A 1 68 ? -3.072 11.513 4.563 1.00 95.75 68 ILE A O 1
ATOM 540 N N . VAL A 1 69 ? -2.315 12.108 6.596 1.00 96.25 69 VAL A N 1
ATOM 541 C CA . VAL A 1 69 ? -1.129 12.832 6.102 1.00 96.25 69 VAL A CA 1
ATOM 542 C C . VAL A 1 69 ? -0.240 11.921 5.247 1.00 96.25 69 VAL A C 1
ATOM 544 O O . VAL A 1 69 ? 0.296 12.331 4.214 1.00 96.25 69 VAL A O 1
ATOM 547 N N . GLN A 1 70 ? -0.080 10.655 5.639 1.00 95.25 70 GLN A N 1
ATOM 548 C CA . GLN A 1 70 ? 0.681 9.680 4.861 1.00 95.25 70 GLN A CA 1
ATOM 549 C C . GLN A 1 70 ? 0.029 9.398 3.494 1.00 95.25 70 GLN A C 1
ATOM 551 O O . GLN A 1 70 ? 0.731 9.333 2.475 1.00 95.25 70 GLN A O 1
ATOM 556 N N . LEU A 1 71 ? -1.298 9.261 3.449 1.00 96.69 71 LEU A N 1
ATOM 557 C CA . LEU A 1 71 ? -2.039 9.023 2.213 1.00 96.69 71 LEU A CA 1
ATOM 558 C C . LEU A 1 71 ? -2.016 10.241 1.289 1.00 96.69 71 LEU A C 1
ATOM 560 O O . LEU A 1 71 ? -1.786 10.071 0.095 1.00 96.69 71 LEU A O 1
ATOM 564 N N . GLU A 1 72 ? -2.157 11.458 1.813 1.00 97.56 72 GLU A N 1
ATOM 565 C CA . GLU A 1 72 ? -2.025 12.699 1.035 1.00 97.56 72 GLU A CA 1
ATOM 566 C C . GLU A 1 72 ? -0.651 12.800 0.363 1.00 97.56 72 GLU A C 1
ATOM 568 O O . GLU A 1 72 ? -0.551 13.029 -0.847 1.00 97.56 72 GLU A O 1
ATOM 573 N N . ASN A 1 73 ? 0.416 12.535 1.122 1.00 95.56 73 ASN A N 1
ATOM 574 C CA . ASN A 1 73 ? 1.776 12.480 0.587 1.00 95.56 73 ASN A CA 1
ATOM 575 C C . ASN A 1 73 ? 1.915 11.418 -0.512 1.00 95.56 73 ASN A C 1
ATOM 577 O O . ASN A 1 73 ? 2.550 11.654 -1.541 1.00 95.56 73 ASN A O 1
ATOM 581 N N . THR A 1 74 ? 1.309 10.248 -0.315 1.00 96.00 74 THR A N 1
ATOM 582 C CA . THR A 1 74 ? 1.311 9.165 -1.307 1.00 96.00 74 THR A CA 1
ATOM 583 C C . THR A 1 74 ? 0.574 9.589 -2.580 1.00 96.00 74 THR A C 1
ATOM 585 O O . THR A 1 74 ? 1.112 9.418 -3.672 1.00 96.00 74 THR A O 1
ATOM 588 N N . ILE A 1 75 ? -0.605 10.207 -2.462 1.00 96.50 75 ILE A N 1
ATOM 589 C CA . ILE A 1 75 ? -1.409 10.696 -3.593 1.00 96.50 75 ILE A CA 1
ATOM 590 C C . ILE A 1 75 ? -0.619 11.711 -4.417 1.00 96.50 75 ILE A C 1
ATOM 592 O O . ILE A 1 75 ? -0.531 11.569 -5.638 1.00 96.50 75 ILE A O 1
ATOM 596 N N . ASN A 1 76 ? -0.004 12.700 -3.769 1.00 97.69 76 ASN A N 1
ATOM 597 C CA . ASN A 1 76 ? 0.786 13.711 -4.469 1.00 97.69 76 ASN A CA 1
ATOM 598 C C . ASN A 1 76 ? 1.976 13.077 -5.199 1.00 97.69 76 ASN A C 1
ATOM 600 O O . ASN A 1 76 ? 2.166 13.312 -6.388 1.00 97.69 76 ASN A O 1
ATOM 604 N N . ARG A 1 77 ? 2.688 12.141 -4.559 1.00 95.44 77 ARG A N 1
ATOM 605 C CA . ARG A 1 77 ? 3.793 11.418 -5.209 1.00 95.44 77 ARG A CA 1
ATOM 606 C C . ARG A 1 77 ? 3.355 10.558 -6.397 1.00 95.44 77 ARG A C 1
ATOM 608 O O . ARG A 1 77 ? 4.153 10.380 -7.314 1.00 95.44 77 ARG A O 1
ATOM 615 N N . VAL A 1 78 ? 2.133 10.013 -6.404 1.00 95.75 78 VAL A N 1
ATOM 616 C CA . VAL A 1 78 ? 1.576 9.339 -7.595 1.00 95.75 78 VAL A CA 1
ATOM 617 C C . VAL A 1 78 ? 1.326 10.355 -8.703 1.00 95.75 78 VAL A C 1
ATOM 619 O O . VAL A 1 78 ? 1.726 10.118 -9.841 1.00 95.75 78 VAL A O 1
ATOM 622 N N . ARG A 1 79 ? 0.676 11.480 -8.378 1.00 94.88 79 ARG A N 1
ATOM 623 C CA . ARG A 1 79 ? 0.344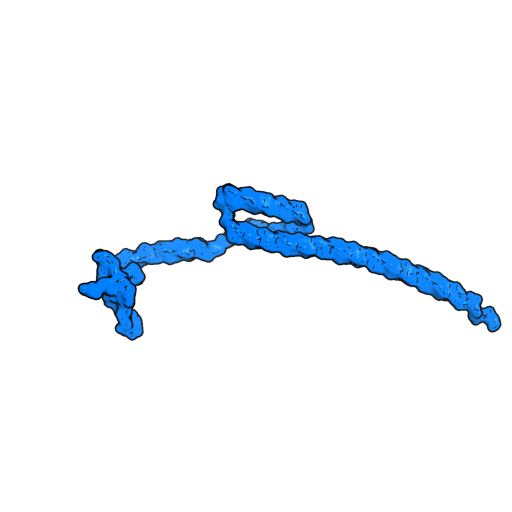 12.540 -9.345 1.00 94.88 79 ARG A CA 1
ATOM 624 C C . ARG A 1 79 ? 1.589 13.121 -10.011 1.00 94.88 79 ARG A C 1
ATOM 626 O O . ARG A 1 79 ? 1.565 13.361 -11.213 1.00 94.88 79 ARG A O 1
ATOM 633 N N . ASP A 1 80 ? 2.670 13.252 -9.251 1.00 95.88 80 ASP A N 1
ATOM 634 C CA . ASP A 1 80 ? 3.959 13.761 -9.727 1.00 95.88 80 ASP A CA 1
ATOM 635 C C . ASP A 1 80 ? 4.813 12.684 -10.431 1.00 95.88 80 ASP A C 1
ATOM 637 O O . ASP A 1 80 ? 5.905 12.963 -10.923 1.00 95.88 80 ASP A O 1
ATOM 641 N N . GLY A 1 81 ? 4.347 11.429 -10.484 1.00 91.50 81 GLY A N 1
ATOM 642 C CA . GLY A 1 81 ? 5.064 10.316 -11.117 1.00 91.50 81 GLY A CA 1
ATOM 643 C C . GLY A 1 81 ? 6.271 9.796 -10.323 1.00 91.50 81 GLY A C 1
ATOM 644 O O . GLY A 1 81 ? 7.069 9.019 -10.848 1.00 91.50 81 GLY A O 1
ATOM 645 N N . HIS A 1 82 ? 6.413 10.189 -9.055 1.00 90.06 82 HIS A N 1
ATOM 646 C CA . HIS A 1 82 ? 7.506 9.766 -8.174 1.00 90.06 82 HIS A CA 1
ATOM 647 C C . HIS A 1 82 ? 7.338 8.351 -7.611 1.00 90.06 82 HIS A C 1
ATOM 649 O O . HIS A 1 82 ? 8.324 7.740 -7.196 1.00 90.06 82 HIS A O 1
ATOM 655 N N . ILE A 1 83 ? 6.109 7.833 -7.564 1.00 91.06 83 ILE A N 1
ATOM 656 C CA . ILE A 1 83 ? 5.818 6.440 -7.208 1.00 91.06 83 ILE A CA 1
ATOM 657 C C . ILE A 1 83 ? 4.848 5.836 -8.219 1.00 91.06 83 ILE A C 1
ATOM 659 O O . ILE A 1 83 ? 3.985 6.522 -8.763 1.00 91.06 83 ILE A O 1
ATOM 663 N N . ASN A 1 84 ? 4.989 4.538 -8.479 1.00 89.31 84 ASN A N 1
ATOM 664 C CA . ASN A 1 84 ? 4.086 3.840 -9.387 1.00 89.31 84 ASN A CA 1
ATOM 665 C C . ASN A 1 84 ? 2.771 3.460 -8.676 1.00 89.31 84 ASN A C 1
ATOM 667 O O . ASN A 1 84 ? 2.700 3.360 -7.449 1.00 89.31 84 ASN A O 1
ATOM 671 N N . ALA A 1 85 ? 1.728 3.194 -9.464 1.00 89.88 85 ALA A N 1
ATOM 672 C CA . ALA A 1 85 ? 0.405 2.848 -8.943 1.00 89.88 85 ALA A CA 1
ATOM 673 C C . ALA A 1 85 ? 0.387 1.551 -8.113 1.00 89.88 85 ALA A C 1
ATOM 675 O O . ALA A 1 85 ? -0.458 1.399 -7.235 1.00 89.88 85 ALA A O 1
ATOM 676 N N . LYS A 1 86 ? 1.307 0.611 -8.366 1.00 90.19 86 LYS A N 1
ATOM 677 C CA . LYS A 1 86 ? 1.373 -0.657 -7.632 1.00 90.19 86 LYS A CA 1
ATOM 678 C C . LYS A 1 86 ? 1.863 -0.442 -6.200 1.00 90.19 86 LYS A C 1
ATOM 680 O O . LYS A 1 86 ? 1.261 -0.977 -5.272 1.00 90.19 86 LYS A O 1
ATOM 685 N N . ASP A 1 87 ? 2.903 0.366 -6.029 1.00 90.00 87 ASP A N 1
ATOM 686 C CA . ASP A 1 87 ? 3.452 0.709 -4.718 1.00 90.00 87 ASP A CA 1
ATOM 687 C C . ASP A 1 87 ? 2.452 1.563 -3.926 1.00 90.00 87 ASP A C 1
ATOM 689 O O . ASP A 1 87 ? 2.203 1.298 -2.751 1.00 90.00 87 ASP A O 1
ATOM 693 N N . ALA A 1 88 ? 1.790 2.522 -4.583 1.00 94.38 88 ALA A N 1
ATOM 694 C CA . ALA A 1 88 ? 0.722 3.309 -3.967 1.00 94.38 88 ALA A CA 1
ATOM 695 C C . ALA A 1 88 ? -0.490 2.459 -3.546 1.00 94.38 88 ALA A C 1
ATOM 697 O O . ALA A 1 88 ? -1.053 2.685 -2.478 1.00 94.38 88 ALA A O 1
ATOM 698 N N . ASN A 1 89 ? -0.874 1.456 -4.342 1.00 95.81 89 ASN A N 1
ATOM 699 C CA . ASN A 1 89 ? -1.948 0.529 -3.980 1.00 95.81 89 ASN A CA 1
ATOM 700 C C . ASN A 1 89 ? -1.574 -0.302 -2.742 1.00 95.81 89 ASN A C 1
ATOM 702 O O . ASN A 1 89 ? -2.369 -0.412 -1.812 1.00 95.81 89 ASN A O 1
ATOM 706 N N . ALA A 1 90 ? -0.341 -0.816 -2.680 1.00 95.00 90 ALA A N 1
ATOM 707 C CA . ALA A 1 90 ? 0.141 -1.526 -1.496 1.00 95.00 90 ALA A CA 1
ATOM 708 C C . ALA A 1 90 ? 0.056 -0.648 -0.234 1.00 95.00 90 ALA A C 1
ATOM 710 O O . ALA A 1 90 ? -0.456 -1.101 0.788 1.00 95.00 90 ALA A O 1
ATOM 711 N N . ILE A 1 91 ? 0.479 0.618 -0.328 1.00 94.81 91 ILE A N 1
ATOM 712 C CA . ILE A 1 91 ? 0.347 1.598 0.758 1.00 94.81 91 ILE A CA 1
ATOM 713 C C . ILE A 1 91 ? -1.124 1.791 1.146 1.00 94.81 91 ILE A C 1
ATOM 715 O O . ILE A 1 91 ? -1.461 1.641 2.315 1.00 94.81 91 ILE A O 1
ATOM 719 N N . GLY A 1 92 ? -2.012 2.067 0.186 1.00 96.50 92 GLY A N 1
ATOM 720 C CA . GLY A 1 92 ? -3.436 2.286 0.459 1.00 96.50 92 GLY A CA 1
ATOM 721 C C . GLY A 1 92 ? -4.111 1.089 1.134 1.00 96.50 92 GLY A C 1
ATOM 722 O O . GLY A 1 92 ? -4.874 1.261 2.083 1.00 96.50 92 GLY A O 1
ATOM 723 N N . CYS A 1 93 ? -3.782 -0.128 0.695 1.00 97.81 93 CYS A N 1
ATOM 724 C CA . CYS A 1 93 ? -4.277 -1.364 1.297 1.00 97.81 93 CYS A CA 1
ATOM 725 C C . CYS A 1 93 ? -3.836 -1.502 2.764 1.00 97.81 93 CYS A C 1
ATOM 727 O O . CYS A 1 93 ? -4.670 -1.722 3.645 1.00 97.81 93 CYS A O 1
ATOM 729 N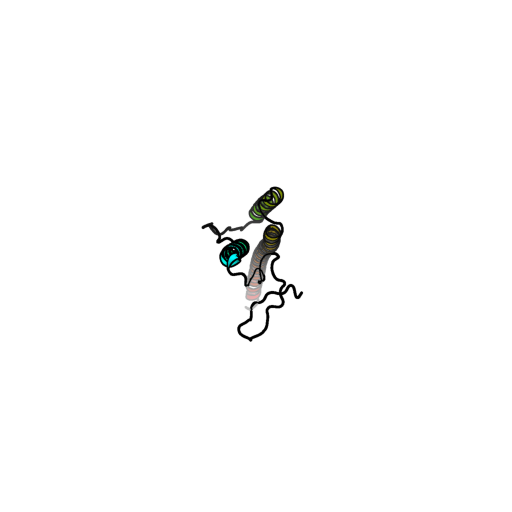 N . LEU A 1 94 ? -2.542 -1.314 3.042 1.00 96.56 94 LEU A N 1
ATOM 730 C CA . LEU A 1 94 ? -1.996 -1.394 4.400 1.00 96.56 94 LEU A CA 1
ATOM 731 C C . LEU A 1 94 ? -2.561 -0.294 5.310 1.00 96.56 94 LEU A C 1
ATOM 733 O O . LEU A 1 94 ? -2.935 -0.584 6.444 1.00 96.56 94 LEU A O 1
ATOM 737 N N . SER A 1 95 ? -2.700 0.935 4.805 1.00 96.44 95 SER A N 1
ATOM 738 C CA . SER A 1 95 ? -3.332 2.042 5.531 1.00 96.44 95 SER A CA 1
ATOM 739 C C . SER A 1 95 ? -4.788 1.731 5.886 1.00 96.44 95 SER A C 1
ATOM 741 O O . SER A 1 95 ? -5.214 2.003 7.004 1.00 96.44 95 SER A O 1
ATOM 743 N N . GLY A 1 96 ? -5.544 1.097 4.984 1.00 96.44 96 GLY A N 1
ATOM 744 C CA . GLY A 1 96 ? -6.914 0.660 5.265 1.00 96.44 96 GLY A CA 1
ATOM 745 C C . GLY A 1 96 ? -7.001 -0.401 6.367 1.00 96.44 96 GLY A C 1
ATOM 746 O O . GLY A 1 96 ? -7.902 -0.348 7.202 1.00 96.44 96 GLY A O 1
ATOM 747 N N . ILE A 1 97 ? -6.060 -1.349 6.405 1.00 97.00 97 ILE A N 1
ATOM 748 C CA . ILE A 1 97 ? -5.970 -2.346 7.487 1.00 97.00 97 ILE A CA 1
ATOM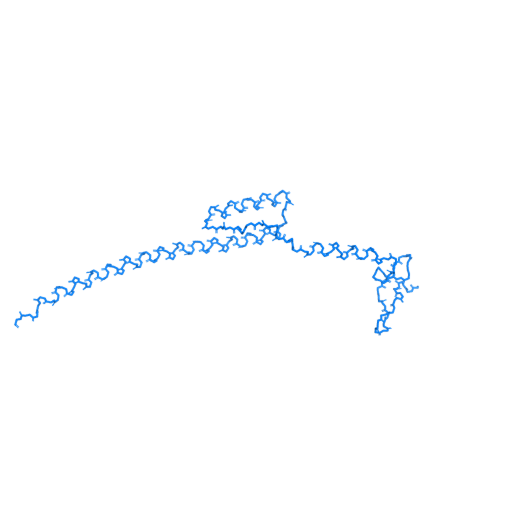 749 C C . ILE A 1 97 ? -5.624 -1.664 8.815 1.00 97.00 97 ILE A C 1
ATOM 751 O O . ILE A 1 97 ? -6.246 -1.955 9.835 1.00 97.00 97 ILE A O 1
ATOM 755 N N . LEU A 1 98 ? -4.672 -0.729 8.799 1.00 96.25 98 LEU A N 1
ATOM 756 C CA . LEU A 1 98 ? -4.260 0.010 9.988 1.00 96.25 98 LEU A CA 1
ATOM 757 C C . LEU A 1 98 ? -5.404 0.849 10.570 1.00 96.25 98 LEU A C 1
ATOM 759 O O . LEU A 1 98 ? -5.625 0.810 11.776 1.00 96.25 98 LEU A O 1
ATOM 763 N N . LEU A 1 99 ? -6.159 1.566 9.733 1.00 96.38 99 LEU A N 1
ATOM 764 C CA . LEU A 1 99 ? -7.310 2.355 10.185 1.00 96.38 99 LEU A CA 1
ATOM 765 C C . LEU A 1 99 ? -8.349 1.484 10.894 1.00 96.38 99 LEU A C 1
ATOM 767 O O . LEU A 1 99 ? -8.791 1.838 11.982 1.00 96.38 99 LEU A O 1
ATOM 771 N N . LYS A 1 100 ? -8.660 0.307 10.336 1.00 96.19 100 LYS A N 1
ATOM 772 C CA . LYS A 1 100 ? -9.569 -0.655 10.976 1.00 96.19 100 LYS A CA 1
ATOM 773 C C . LYS A 1 100 ? -9.056 -1.109 12.340 1.00 96.19 100 LYS A C 1
ATOM 775 O O . LYS A 1 100 ? -9.834 -1.170 13.283 1.00 96.19 100 LYS A O 1
ATOM 780 N N . ALA A 1 101 ? -7.759 -1.398 12.458 1.00 95.75 101 ALA A N 1
ATOM 781 C CA . ALA A 1 101 ? -7.160 -1.793 13.731 1.00 95.75 101 ALA A CA 1
ATOM 782 C C . ALA A 1 101 ? -7.226 -0.664 14.777 1.00 95.75 101 ALA A C 1
ATOM 784 O O . ALA A 1 101 ? -7.561 -0.918 15.931 1.00 95.75 101 ALA A O 1
ATOM 785 N N . LEU A 1 102 ? -6.965 0.585 14.372 1.00 94.50 102 LEU A N 1
ATOM 786 C CA . LEU A 1 102 ? -7.071 1.756 15.250 1.00 94.50 102 LEU A CA 1
ATOM 787 C C . LEU A 1 102 ? -8.514 2.000 15.712 1.00 94.50 102 LEU A C 1
ATOM 789 O O . LEU A 1 102 ? -8.753 2.296 16.881 1.00 94.50 102 LEU A O 1
ATOM 793 N N . GLU A 1 103 ? -9.482 1.884 14.806 1.00 93.69 103 GLU A N 1
ATOM 794 C CA . GLU A 1 103 ? -10.903 2.022 15.131 1.00 93.69 103 GLU A CA 1
ATOM 795 C C . GLU A 1 103 ? -11.374 0.915 16.077 1.00 93.69 103 GLU A C 1
ATOM 797 O O . GLU A 1 103 ? -12.024 1.211 17.079 1.00 93.69 103 GLU A O 1
ATOM 802 N N . GLN A 1 104 ? -10.999 -0.336 15.799 1.00 95.44 104 GLN A N 1
ATOM 803 C CA . GLN A 1 104 ? -11.343 -1.481 16.636 1.00 95.44 104 GLN A CA 1
ATOM 804 C C . GLN A 1 104 ? -10.756 -1.343 18.045 1.00 95.44 104 GLN A C 1
ATOM 806 O O . GLN A 1 104 ? -11.502 -1.468 19.014 1.00 95.44 104 GLN A O 1
ATOM 811 N N . GLY A 1 105 ? -9.473 -0.988 18.173 1.00 93.38 105 GLY A N 1
ATOM 812 C CA . GLY A 1 105 ? -8.840 -0.785 19.481 1.00 93.38 105 GLY A CA 1
ATOM 813 C C . GLY A 1 105 ? -9.550 0.283 20.321 1.00 93.38 105 GLY A C 1
ATOM 814 O O . GLY A 1 105 ? -9.832 0.067 21.495 1.00 93.38 105 GLY A O 1
ATOM 815 N N . ARG A 1 106 ? -9.964 1.401 19.707 1.00 92.69 106 ARG A N 1
ATOM 816 C CA . ARG A 1 106 ? -10.731 2.452 20.406 1.00 92.69 106 ARG A CA 1
ATOM 817 C C . ARG A 1 106 ? -12.111 1.983 20.870 1.00 92.69 106 ARG A C 1
ATOM 819 O O . ARG A 1 106 ? -12.627 2.489 21.866 1.00 92.69 106 ARG A O 1
ATOM 826 N N . VAL A 1 107 ? -12.751 1.080 20.128 1.00 96.00 107 VAL A N 1
ATOM 827 C CA . VAL A 1 107 ? -14.034 0.488 20.534 1.00 96.00 107 VAL A CA 1
ATOM 828 C C . VAL A 1 107 ? -13.823 -0.480 21.697 1.00 96.00 107 VAL A C 1
ATOM 830 O O . VAL A 1 107 ? -14.550 -0.383 22.683 1.00 96.00 107 VAL A O 1
ATOM 833 N N . GLU A 1 108 ? -12.811 -1.344 21.624 1.00 96.50 108 GLU A N 1
ATOM 834 C CA . GLU A 1 108 ? -12.446 -2.290 22.688 1.00 96.50 108 GLU A CA 1
ATOM 835 C C . GLU A 1 108 ? -12.083 -1.573 24.000 1.00 96.50 108 GLU A C 1
ATOM 837 O O . GLU A 1 108 ? -12.560 -1.960 25.067 1.00 96.50 108 GLU A O 1
ATOM 842 N N . GLU A 1 109 ? -11.333 -0.468 23.935 1.00 95.50 109 GLU A N 1
ATOM 843 C CA . GLU A 1 109 ? -11.027 0.382 25.096 1.00 95.50 109 GLU A CA 1
ATOM 844 C C . GLU A 1 109 ? -12.298 0.937 25.753 1.00 95.50 109 GLU A C 1
ATOM 846 O O . GLU A 1 109 ? -12.455 0.896 26.9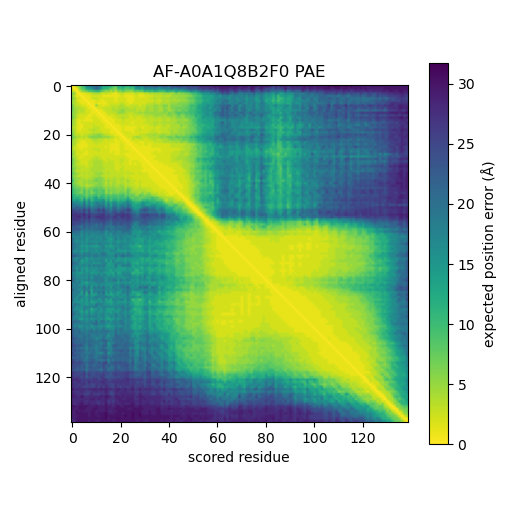76 1.00 95.50 109 GLU A O 1
ATOM 851 N N . ARG A 1 110 ? -13.239 1.440 24.943 1.00 96.56 110 ARG A N 1
ATOM 852 C CA . ARG A 1 110 ? -14.512 1.975 25.445 1.00 96.56 110 ARG A CA 1
ATOM 853 C C . ARG A 1 110 ? -15.397 0.885 26.040 1.00 96.56 110 ARG A C 1
ATOM 855 O O . ARG A 1 110 ? -16.046 1.146 27.048 1.00 96.56 110 ARG A O 1
ATOM 862 N N . LEU A 1 111 ? -15.428 -0.304 25.436 1.00 97.75 111 LEU A N 1
ATOM 863 C CA . LEU A 1 111 ? -16.152 -1.456 25.976 1.00 97.75 111 LEU A CA 1
ATOM 864 C C . LEU A 1 111 ? -15.577 -1.867 27.327 1.00 97.75 111 LEU A C 1
ATOM 866 O O . LEU A 1 111 ? -16.320 -1.926 28.299 1.00 97.75 111 LEU A O 1
ATOM 870 N N . THR A 1 112 ? -14.255 -2.007 27.415 1.00 97.06 112 THR A N 1
ATOM 871 C CA . THR A 1 112 ? -13.561 -2.335 28.667 1.00 97.06 112 THR A CA 1
ATOM 872 C C . THR A 1 112 ? -13.897 -1.326 29.769 1.00 97.06 112 THR A C 1
ATOM 874 O O . THR A 1 112 ? -14.200 -1.706 30.899 1.00 97.06 112 THR A O 1
ATOM 877 N N . ALA A 1 113 ? -13.894 -0.028 29.450 1.00 96.56 113 ALA A N 1
ATOM 878 C CA . ALA A 1 113 ? -14.244 1.015 30.411 1.00 96.56 113 ALA A CA 1
ATOM 879 C C . ALA A 1 113 ? -15.703 0.907 30.895 1.00 96.56 113 ALA A C 1
ATOM 881 O O . ALA A 1 113 ? -15.972 1.084 32.082 1.00 96.56 113 ALA A O 1
ATOM 882 N N . LEU A 1 114 ? -16.645 0.596 29.998 1.00 97.19 114 LEU A N 1
ATOM 883 C CA . LEU A 1 114 ? -18.052 0.387 30.356 1.00 97.19 114 LEU A CA 1
ATOM 884 C C . LEU A 1 114 ? -18.246 -0.878 31.201 1.00 97.19 114 LEU A C 1
ATOM 886 O O . LEU A 1 114 ? -18.932 -0.825 32.219 1.00 97.19 114 LEU A O 1
ATOM 890 N N . GLU A 1 115 ? -17.608 -1.986 30.827 1.00 96.44 115 GLU A N 1
ATOM 891 C CA . GLU A 1 115 ? -17.642 -3.250 31.571 1.00 96.44 115 GLU A CA 1
ATOM 892 C C . GLU A 1 115 ? -17.107 -3.076 32.998 1.00 96.44 115 GLU A C 1
ATOM 894 O O . GLU A 1 115 ? -17.712 -3.565 33.951 1.00 96.44 115 GLU A O 1
ATOM 899 N N . GLN A 1 116 ? -16.032 -2.302 33.178 1.00 96.12 116 GLN A N 1
ATOM 900 C CA . GLN A 1 116 ? -15.494 -1.974 34.502 1.00 96.12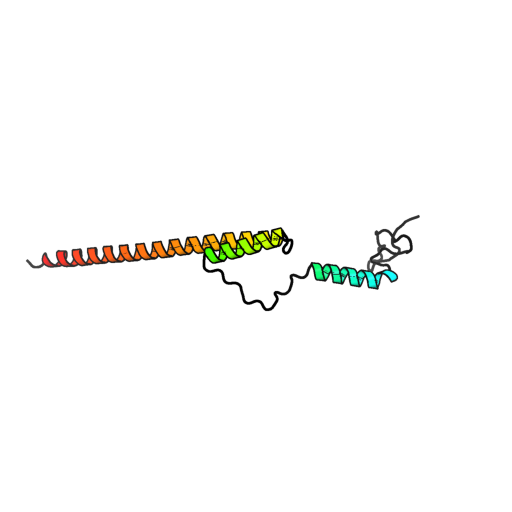 116 GLN A CA 1
ATOM 901 C C . GLN A 1 116 ? -16.461 -1.147 35.360 1.00 96.12 116 GLN A C 1
ATOM 903 O O . GLN A 1 116 ? -16.543 -1.362 36.572 1.00 96.12 116 GLN A O 1
ATOM 908 N N . ILE A 1 117 ? -17.184 -0.196 34.759 1.00 96.25 117 ILE A N 1
ATOM 909 C CA . ILE A 1 117 ? -18.188 0.613 35.468 1.00 96.25 117 ILE A CA 1
ATOM 910 C C . ILE A 1 117 ? -19.356 -0.270 35.911 1.00 96.25 117 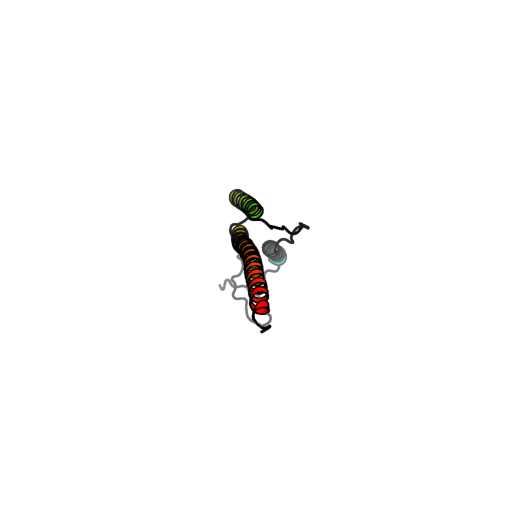ILE A C 1
ATOM 912 O O . ILE A 1 117 ? -19.744 -0.211 37.076 1.00 96.25 117 ILE A O 1
ATOM 916 N N . LEU A 1 118 ? -19.870 -1.110 35.009 1.00 95.06 118 LEU A N 1
ATOM 917 C CA . LEU A 1 118 ? -20.966 -2.034 35.306 1.00 95.06 118 LEU A CA 1
ATOM 918 C C . LEU A 1 118 ? -20.579 -3.020 36.408 1.00 95.06 118 LEU A C 1
ATOM 920 O O . LEU A 1 118 ? -21.336 -3.188 37.358 1.00 95.06 118 LEU A O 1
ATOM 924 N N . HIS A 1 119 ? -19.377 -3.601 36.338 1.00 93.38 119 HIS A N 1
ATOM 925 C CA . HIS A 1 119 ? -18.910 -4.542 37.355 1.00 93.38 119 HIS A CA 1
ATOM 926 C C . HIS A 1 119 ? -18.854 -3.901 38.748 1.00 93.38 119 HIS A C 1
ATOM 928 O O . HIS A 1 119 ? -19.278 -4.507 39.731 1.00 93.38 119 HIS A O 1
ATOM 934 N N . ARG A 1 120 ? -18.400 -2.643 38.832 1.00 91.50 120 ARG A N 1
ATOM 935 C CA . ARG A 1 120 ? -18.375 -1.886 40.090 1.00 91.50 120 ARG A CA 1
ATOM 936 C C . ARG A 1 120 ? -19.778 -1.603 40.632 1.00 91.50 120 ARG A C 1
ATOM 938 O O . ARG A 1 120 ? -19.965 -1.655 41.841 1.00 91.50 120 ARG A O 1
ATOM 945 N N . GLN A 1 121 ? -20.744 -1.299 39.765 1.00 89.88 121 GLN A N 1
ATOM 946 C CA . GLN A 1 121 ? -22.137 -1.076 40.172 1.00 89.88 121 GLN A CA 1
ATOM 947 C C . GLN A 1 121 ? -22.765 -2.356 40.719 1.00 89.88 121 GLN A C 1
ATOM 949 O O . GLN A 1 121 ? -23.309 -2.334 41.816 1.00 89.88 121 GLN A O 1
ATOM 954 N N . THR A 1 122 ? -22.596 -3.479 40.016 1.00 87.50 122 THR A N 1
ATOM 955 C CA . THR A 1 122 ? -23.105 -4.777 40.478 1.00 87.50 122 THR A CA 1
ATOM 956 C C . THR A 1 122 ? -22.459 -5.234 41.784 1.00 87.50 122 THR A C 1
ATOM 958 O O . THR A 1 122 ? -23.144 -5.810 42.618 1.00 87.50 122 THR A O 1
ATOM 961 N N . GLN A 1 123 ? -21.163 -4.956 41.991 1.00 81.56 123 GLN A N 1
ATOM 962 C CA . GLN A 1 123 ? -20.489 -5.238 43.264 1.00 81.56 123 GLN A CA 1
ATOM 963 C C . GLN A 1 123 ? -21.046 -4.374 44.402 1.00 81.56 123 GLN A C 1
ATOM 965 O O . GLN A 1 123 ? -21.320 -4.882 45.482 1.00 81.56 123 GLN A O 1
ATOM 970 N N . ALA A 1 124 ? -21.269 -3.081 44.155 1.00 78.44 124 ALA A N 1
ATOM 971 C CA . ALA A 1 124 ? -21.848 -2.193 45.158 1.00 78.44 124 ALA A CA 1
ATOM 972 C C . ALA A 1 124 ? -23.283 -2.601 45.539 1.00 78.44 124 ALA A C 1
ATOM 974 O O . ALA A 1 124 ? -23.625 -2.564 46.717 1.00 78.44 124 ALA A O 1
ATOM 975 N N . GLU A 1 125 ? -24.108 -3.018 44.572 1.00 78.56 125 GLU A N 1
ATOM 976 C CA . GLU A 1 125 ? -25.458 -3.541 44.831 1.00 78.56 125 GLU A CA 1
ATOM 977 C C . GLU A 1 125 ? -25.423 -4.860 45.614 1.00 78.56 125 GLU A C 1
ATOM 979 O O . GLU A 1 125 ? -26.149 -4.993 46.597 1.00 78.56 125 GLU A O 1
ATOM 984 N N . SER A 1 126 ? -24.534 -5.798 45.259 1.00 74.38 126 SER A N 1
ATOM 985 C CA . SER A 1 126 ? -24.392 -7.052 46.010 1.00 74.38 126 SER A CA 1
ATOM 986 C C . SER A 1 126 ? -23.896 -6.837 47.440 1.00 74.38 126 SER A C 1
ATOM 988 O O . SER A 1 126 ? -24.337 -7.532 48.353 1.00 74.38 126 SER A O 1
ATOM 990 N N . ASP A 1 127 ? -23.007 -5.864 47.651 1.00 71.56 127 ASP A N 1
ATOM 991 C CA . ASP A 1 127 ? -22.498 -5.519 48.981 1.00 71.56 127 ASP A CA 1
ATOM 992 C C . ASP A 1 127 ? -23.603 -4.895 49.856 1.00 71.56 127 ASP A C 1
ATOM 994 O O . ASP A 1 127 ? -23.662 -5.155 51.057 1.00 71.56 127 ASP A O 1
ATOM 998 N N . LEU A 1 128 ? -24.510 -4.112 49.261 1.00 67.56 128 LEU A N 1
ATOM 999 C CA . LEU A 1 128 ? -25.680 -3.532 49.934 1.00 67.56 128 LEU A CA 1
ATOM 1000 C C . LEU A 1 128 ? -26.730 -4.593 50.304 1.00 67.56 128 LEU A C 1
ATOM 1002 O O . LEU A 1 128 ? -27.209 -4.597 51.437 1.00 67.56 128 LEU A O 1
ATOM 1006 N N . GLU A 1 129 ? -27.044 -5.527 49.402 1.00 65.62 129 GLU A N 1
ATOM 1007 C CA . GLU A 1 129 ? -27.976 -6.630 49.692 1.00 65.62 129 GLU A CA 1
ATOM 1008 C C . GLU A 1 129 ? -27.442 -7.577 50.783 1.00 65.62 129 GLU A C 1
ATOM 1010 O O . GLU A 1 129 ? -28.210 -8.088 51.601 1.00 65.62 129 GLU A O 1
ATOM 1015 N N . PHE A 1 130 ? -26.122 -7.780 50.845 1.00 61.06 130 PHE A N 1
ATOM 1016 C CA . PHE A 1 130 ? -25.493 -8.603 51.881 1.00 61.06 130 PHE A CA 1
ATOM 1017 C C . PHE A 1 130 ? -25.553 -7.953 53.276 1.00 61.06 130 PHE A C 1
ATOM 1019 O O . PHE A 1 130 ? -25.649 -8.658 54.282 1.00 61.06 130 PHE A O 1
ATOM 1026 N N . LEU A 1 131 ? -25.533 -6.617 53.351 1.00 60.47 131 LEU A N 1
ATOM 1027 C CA . LEU A 1 131 ? -25.658 -5.869 54.607 1.00 60.47 131 LEU A CA 1
ATOM 1028 C C . LEU A 1 131 ? -27.103 -5.846 55.135 1.00 60.47 131 LEU A C 1
ATOM 1030 O O . LEU A 1 131 ? -27.301 -5.986 56.342 1.00 60.47 131 LEU A O 1
ATOM 1034 N N . ASP A 1 132 ? -28.104 -5.741 54.255 1.00 59.06 132 ASP A N 1
ATOM 1035 C CA . ASP A 1 132 ? -29.524 -5.781 54.646 1.00 59.06 132 ASP A CA 1
ATOM 1036 C C . ASP A 1 132 ? -29.996 -7.201 55.026 1.00 59.06 132 ASP A C 1
ATOM 1038 O O . ASP A 1 132 ? -30.859 -7.365 55.892 1.00 59.06 132 ASP A O 1
ATOM 1042 N N . GLY A 1 133 ? -29.410 -8.249 54.435 1.00 57.66 133 GLY A N 1
ATOM 1043 C CA . GLY A 1 133 ? -29.729 -9.646 54.759 1.00 57.66 133 GLY A CA 1
ATOM 1044 C C . GLY A 1 133 ? -29.213 -10.132 56.123 1.00 57.66 133 GLY A C 1
ATOM 1045 O O . GLY A 1 133 ? -29.788 -11.056 56.693 1.00 57.66 133 GLY A O 1
ATOM 1046 N N . GLY A 1 134 ? -28.164 -9.508 56.672 1.00 54.62 134 GLY A N 1
ATOM 1047 C CA . GLY A 1 134 ? -27.536 -9.910 57.940 1.00 54.62 134 GLY A CA 1
ATOM 1048 C C . GLY A 1 134 ? -28.241 -9.423 59.213 1.00 54.62 134 GLY A C 1
ATOM 1049 O O . GLY A 1 134 ? -27.910 -9.885 60.300 1.00 54.62 134 GLY A O 1
ATOM 1050 N N . LEU A 1 135 ? -29.212 -8.509 59.104 1.00 52.97 135 LEU A N 1
ATOM 1051 C CA . LEU A 1 135 ? -29.944 -7.940 60.249 1.00 52.97 135 LEU A CA 1
ATOM 1052 C C . LEU A 1 135 ? -31.218 -8.719 60.629 1.00 52.97 135 LEU A C 1
ATOM 1054 O O . LEU A 1 135 ? -31.862 -8.375 61.617 1.00 52.97 135 LEU A O 1
ATOM 1058 N N . ASN A 1 136 ? -31.586 -9.759 59.872 1.00 54.06 136 ASN A N 1
ATOM 1059 C CA . ASN A 1 136 ? -32.843 -10.499 60.058 1.00 54.06 136 ASN A CA 1
ATOM 1060 C C . ASN A 1 136 ? -32.684 -11.899 60.691 1.00 54.06 136 ASN A C 1
ATOM 1062 O O . ASN A 1 136 ? -33.677 -12.618 60.766 1.00 54.06 136 ASN A O 1
ATOM 1066 N N . ASP A 1 137 ? -31.485 -12.288 61.149 1.00 51.19 137 ASP A N 1
ATOM 1067 C CA . ASP A 1 137 ? -31.196 -13.655 61.639 1.00 51.19 137 ASP A CA 1
ATOM 1068 C C . ASP A 1 137 ? -30.757 -13.720 63.124 1.00 51.19 137 ASP A C 1
ATOM 1070 O O . ASP A 1 137 ? -30.136 -14.684 63.564 1.00 51.19 137 ASP A O 1
ATOM 1074 N N . GLU A 1 138 ? -31.095 -12.702 63.926 1.00 47.84 138 GLU A N 1
ATOM 1075 C CA . GLU A 1 138 ? -31.030 -12.756 65.397 1.00 47.84 138 GLU A CA 1
ATOM 1076 C C . GLU A 1 138 ? -32.438 -12.556 65.989 1.00 47.84 138 GLU A C 1
ATOM 1078 O O . GLU A 1 138 ? -32.872 -11.435 66.267 1.00 47.84 138 GLU A O 1
ATOM 1083 N N . SER A 1 139 ? -33.200 -13.641 66.160 1.00 46.25 139 SER A N 1
ATOM 1084 C CA . SER A 1 139 ? -34.421 -13.697 66.986 1.00 46.25 139 SER A CA 1
ATOM 1085 C C . SER A 1 139 ? -34.636 -15.092 67.559 1.00 46.25 139 SER A C 1
ATOM 1087 O O . SER A 1 139 ? -34.463 -16.072 66.804 1.00 46.25 139 SER A O 1
#

Secondary structure (DSSP, 8-state):
---B--PBPTTSPBP-SBPPTT-SS-TTT-STTHHHHHHHHHHHHHHHSPPPPPS-PPP---SHHHHHHHHHHHHHHHHTTSS-HHHHHHHHHHHHHHHHHHHHHHHHHHHHHHHHHHHHHHHHHHHHHHHHHTTSS--